Protein AF-A0A3P7NAX3-F1 (afdb_monomer)

Solvent-accessible surface area (backbone atoms only — not comparable to full-atom values): 9729 Å² total; per-residue (Å²): 116,65,61,51,62,58,66,46,91,74,82,89,77,69,88,83,63,77,85,76,81,85,50,75,71,51,45,55,48,39,43,45,41,63,38,46,98,72,40,81,46,44,55,91,50,46,69,72,55,35,50,52,45,39,72,74,48,52,43,62,69,53,36,66,74,71,50,61,66,89,78,35,63,70,65,86,84,65,55,59,69,60,37,52,45,42,72,76,58,58,92,66,80,58,78,85,76,49,79,80,78,80,76,61,95,82,64,62,58,69,60,55,53,46,44,39,76,61,60,96,69,82,65,71,90,78,61,84,87,81,89,72,83,80,61,62,69,62,49,49,46,48,38,42,67,75,64,60,51,127

Sequence (150 aa):
MDALTFGSDVLLRHMTFAEAKKMPIKFIDLCILLGCDYCESIRGVGPKKAFELIKAHGDIESVLENIDTKKYQIPENWPYKRARELFLHPEVADCESLEKYQIPENWPYKRARELFLHPEVADCESLELVWKEPDVDGILKFMCEEKNFK

Nearest PDB structures (foldseek):
  5zof-assembly1_A  TM=5.988E-01  e=5.500E-09  Homo sapiens
  5zog-assembly1_A  TM=5.990E-01  e=2.283E-08  Homo sapiens
  5zod-assembly1_A  TM=4.252E-01  e=2.129E-09  Homo sapiens
  5um9-assembly1_A  TM=4.213E-01  e=1.583E-09  Homo sapiens
  5zoe-assembly1_A  TM=4.231E-01  e=3.422E-09  Homo sapiens

Organism: Cylicostephanus goldi (NCBI:txid71465)

Foldseek 3Di:
DLVVLLPDPDDDPDPPDDDPDDPPLLVLQLDVCCDDPVFGHWPPQHNVNSVVLCVVQVHPVSSVVPPDCVVIPDDDPTPSVVSSCCVVPPPDDDPVPPDPDDDPPPNPVVVVSCCSHDPDDDDPVPDDDDDDDDPPVVVCCCQCPVVVND

Mean predicted aligned error: 14.38 Å

Secondary structure (DSSP, 8-state):
-GGGGGT-S-----TT-------HHHHHHHHHHH-BTTBPPPTT--HHHHHHHHHHHSSHHHHHHHS-TTTS-PPTT--HHHHHHHHHS--PPPTTTS-S----TT--HHHHHHHHHS-----GGG---------HHHHHIIIIIIS---

pLDDT: mean 84.25, std 10.0, range [49.06, 96.38]

InterPro domains:
  IPR006084 XPG/Rad2 endonuclease [PTHR11081] (1-95)
  IPR008918 Helix-hairpin-helix motif, class 2 [SM00279] (24-57)
  IPR036279 5'-3' exonuclease, C-terminal domain superfamily [SSF47807] (26-95)
  IPR036279 5'-3' exonuclease, C-terminal domain superfamily [SSF47807] (100-150)

Radius of gyration: 25.35 Å; Cα contacts (8 Å, |Δi|>4): 83; chains: 1; bounding box: 52×44×58 Å

Structure (mmCIF, N/CA/C/O backbone):
data_AF-A0A3P7NAX3-F1
#
_entry.id 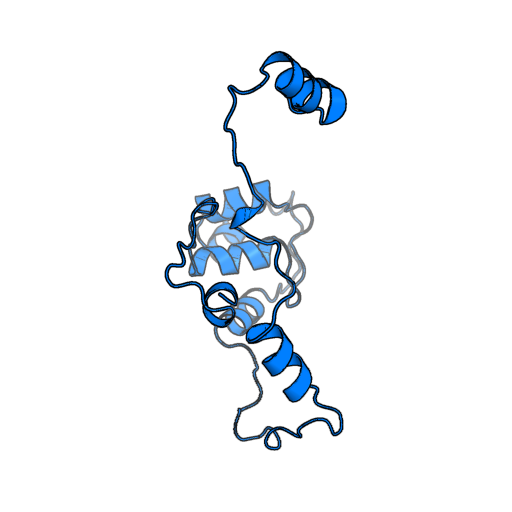  AF-A0A3P7NAX3-F1
#
loop_
_atom_site.group_PDB
_atom_site.id
_atom_site.type_symbol
_atom_site.label_atom_id
_atom_site.label_alt_id
_atom_site.label_comp_id
_atom_site.label_asym_id
_atom_site.label_entity_id
_atom_site.label_seq_id
_atom_site.pdbx_PDB_ins_code
_atom_site.Cartn_x
_atom_site.Cartn_y
_atom_site.Cartn_z
_atom_site.occupancy
_atom_site.B_iso_or_equiv
_atom_site.auth_seq_id
_atom_site.auth_comp_id
_atom_site.auth_asym_id
_atom_site.auth_atom_id
_atom_site.pdbx_PDB_model_num
ATOM 1 N N . MET A 1 1 ? 12.829 -0.414 -4.332 1.00 75.94 1 MET A N 1
ATOM 2 C CA . MET A 1 1 ? 14.220 -0.247 -3.818 1.00 75.94 1 MET A CA 1
ATOM 3 C C . MET A 1 1 ? 15.155 -1.222 -4.517 1.00 75.94 1 MET A C 1
ATOM 5 O O . MET A 1 1 ? 16.280 -0.845 -4.806 1.00 75.94 1 MET A O 1
ATOM 9 N N . ASP A 1 2 ? 14.659 -2.415 -4.836 1.00 84.25 2 ASP A N 1
ATOM 10 C CA . ASP A 1 2 ? 15.096 -3.293 -5.932 1.00 84.25 2 ASP A CA 1
ATOM 11 C C . ASP A 1 2 ? 15.663 -2.622 -7.201 1.00 84.25 2 ASP A C 1
ATOM 13 O O . ASP A 1 2 ? 16.597 -3.155 -7.782 1.00 84.25 2 ASP A O 1
ATOM 17 N N . ALA A 1 3 ? 15.195 -1.446 -7.628 1.00 86.56 3 ALA A N 1
ATOM 18 C CA . ALA A 1 3 ? 15.820 -0.732 -8.755 1.00 86.56 3 ALA A CA 1
ATOM 19 C C . ALA A 1 3 ? 17.354 -0.566 -8.603 1.00 86.56 3 ALA A C 1
ATOM 21 O O . ALA A 1 3 ? 18.097 -0.734 -9.568 1.00 86.56 3 ALA A O 1
ATOM 22 N N . LEU A 1 4 ? 17.846 -0.326 -7.378 1.00 89.06 4 LEU A N 1
ATOM 23 C CA . LEU A 1 4 ? 19.286 -0.254 -7.091 1.00 89.06 4 LEU A CA 1
ATOM 24 C C . LEU A 1 4 ? 19.978 -1.617 -7.235 1.00 89.06 4 LEU A C 1
ATOM 26 O O . LEU A 1 4 ? 21.140 -1.679 -7.621 1.00 89.06 4 LEU A O 1
ATOM 30 N N . THR A 1 5 ? 19.281 -2.719 -6.942 1.00 88.25 5 THR A N 1
ATOM 31 C CA . THR A 1 5 ? 19.852 -4.070 -7.063 1.00 88.25 5 THR A CA 1
ATOM 32 C C . THR A 1 5 ? 19.953 -4.541 -8.511 1.00 88.25 5 THR A C 1
ATOM 34 O O . THR A 1 5 ? 20.714 -5.461 -8.777 1.00 88.25 5 THR A O 1
ATOM 37 N N . PHE A 1 6 ? 19.242 -3.891 -9.437 1.00 91.25 6 PHE A N 1
ATOM 38 C CA . PHE A 1 6 ? 19.403 -4.061 -10.886 1.00 91.25 6 PHE A CA 1
ATOM 39 C C . PHE A 1 6 ? 20.470 -3.133 -11.496 1.00 91.25 6 PHE A C 1
ATOM 41 O O . PHE A 1 6 ? 20.569 -3.034 -12.714 1.00 91.25 6 PHE A O 1
ATOM 48 N N . GLY A 1 7 ? 21.259 -2.430 -10.673 1.00 88.62 7 GLY A N 1
ATOM 49 C CA . GLY A 1 7 ? 22.354 -1.582 -11.152 1.00 88.62 7 GLY A CA 1
ATOM 50 C C . GLY A 1 7 ? 21.957 -0.155 -11.534 1.00 88.62 7 GLY A C 1
ATOM 51 O O . GLY A 1 7 ? 22.712 0.508 -12.231 1.00 88.62 7 GLY A O 1
ATOM 52 N N . SER A 1 8 ? 20.799 0.346 -11.084 1.00 91.06 8 SER A N 1
ATOM 53 C CA . SER A 1 8 ? 20.458 1.765 -11.273 1.00 91.06 8 SER A CA 1
ATOM 54 C C . SER A 1 8 ? 21.385 2.665 -10.447 1.00 91.06 8 SER A C 1
ATOM 56 O O . SER A 1 8 ? 21.417 2.541 -9.222 1.00 91.06 8 SER A O 1
ATOM 58 N N . ASP A 1 9 ? 22.062 3.623 -11.083 1.00 93.88 9 ASP A N 1
ATOM 59 C CA . ASP A 1 9 ? 22.957 4.568 -10.393 1.00 93.88 9 ASP A CA 1
ATOM 60 C C . ASP A 1 9 ? 22.205 5.583 -9.517 1.00 93.88 9 ASP A C 1
ATOM 62 O O . ASP A 1 9 ? 22.704 6.042 -8.488 1.00 93.88 9 ASP A O 1
ATOM 66 N N . VAL A 1 10 ? 20.987 5.951 -9.923 1.00 93.31 10 VAL A N 1
ATOM 67 C CA . VAL A 1 10 ? 20.177 6.982 -9.266 1.00 93.31 10 VAL A CA 1
ATOM 68 C C . VAL A 1 10 ? 18.756 6.472 -9.058 1.00 93.31 10 VAL A C 1
ATOM 70 O O . VAL A 1 10 ? 18.089 6.049 -9.998 1.00 93.31 10 VAL A O 1
ATOM 73 N N . LEU A 1 11 ? 18.262 6.566 -7.819 1.00 91.00 11 LEU A N 1
ATOM 74 C CA . LEU A 1 11 ? 16.880 6.236 -7.467 1.00 91.00 11 LEU A CA 1
ATOM 75 C C . LEU A 1 11 ? 16.201 7.412 -6.757 1.00 91.00 11 LEU A C 1
ATOM 77 O O . LEU A 1 11 ? 16.467 7.686 -5.585 1.00 91.00 11 LEU A O 1
ATOM 81 N N . LEU A 1 12 ? 15.261 8.062 -7.445 1.00 89.50 12 LEU A N 1
ATOM 82 C CA . LEU A 1 12 ? 14.371 9.057 -6.846 1.00 89.50 12 LEU A CA 1
ATOM 83 C C . LEU A 1 12 ? 13.176 8.362 -6.185 1.00 89.50 12 LEU A C 1
ATOM 85 O O . LEU A 1 12 ? 12.460 7.585 -6.814 1.00 89.50 12 LEU A O 1
ATOM 89 N N . ARG A 1 13 ? 12.952 8.639 -4.897 1.00 87.62 13 ARG A N 1
ATOM 90 C CA . ARG A 1 13 ? 11.840 8.072 -4.118 1.00 87.62 13 ARG A CA 1
ATOM 91 C C . ARG A 1 13 ? 10.773 9.128 -3.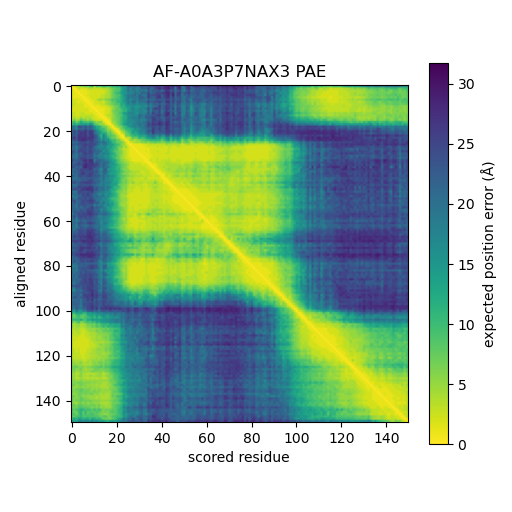855 1.00 87.62 13 ARG A C 1
ATOM 93 O O . ARG A 1 13 ? 11.074 10.311 -3.774 1.00 87.62 13 ARG A O 1
ATOM 100 N N . HIS A 1 14 ? 9.539 8.661 -3.670 1.00 84.12 14 HIS A N 1
ATOM 101 C CA . HIS A 1 14 ? 8.370 9.471 -3.299 1.00 84.12 14 HIS A CA 1
ATOM 102 C C . HIS A 1 14 ? 7.884 10.478 -4.356 1.00 84.12 14 HIS A C 1
ATOM 104 O O . HIS A 1 14 ? 7.118 11.373 -4.026 1.00 84.12 14 HIS A O 1
ATOM 110 N N . MET A 1 15 ? 8.238 10.295 -5.632 1.00 83.69 15 MET A N 1
ATOM 111 C CA . MET A 1 15 ? 7.751 11.144 -6.734 1.00 83.69 15 MET A CA 1
ATOM 112 C C . MET A 1 15 ? 6.219 11.128 -6.896 1.00 83.69 15 MET A C 1
ATOM 114 O O . MET A 1 15 ? 5.643 12.103 -7.360 1.00 83.69 15 MET A O 1
ATOM 118 N N . THR A 1 16 ? 5.554 10.033 -6.512 1.00 81.25 16 THR A N 1
ATOM 119 C CA . THR A 1 16 ? 4.096 9.844 -6.642 1.00 81.25 16 THR A CA 1
ATOM 120 C C . THR A 1 16 ? 3.372 9.753 -5.295 1.00 81.25 16 THR A C 1
ATOM 122 O O . THR A 1 16 ? 2.198 9.387 -5.242 1.00 81.25 16 THR A O 1
ATOM 125 N N . PHE A 1 17 ? 4.055 10.043 -4.183 1.00 78.31 17 PHE A N 1
ATOM 126 C CA . PHE A 1 17 ? 3.468 9.871 -2.856 1.00 78.31 17 PHE A CA 1
ATOM 127 C C . PHE A 1 17 ? 2.537 11.043 -2.518 1.00 78.31 17 PHE A C 1
ATOM 129 O O . PHE A 1 17 ? 2.991 12.166 -2.314 1.00 78.31 17 PHE A O 1
ATOM 136 N N . ALA A 1 18 ? 1.232 10.783 -2.414 1.00 63.22 18 ALA A N 1
ATOM 137 C CA . ALA A 1 18 ? 0.289 11.729 -1.826 1.00 63.22 18 ALA A CA 1
ATOM 138 C C . ALA A 1 18 ? 0.445 11.696 -0.294 1.00 63.22 18 ALA A C 1
ATOM 140 O O . ALA A 1 18 ? 0.165 10.679 0.341 1.00 63.22 18 ALA A O 1
ATOM 141 N N . GLU A 1 19 ? 0.930 12.785 0.312 1.00 55.38 19 GLU A N 1
ATOM 142 C CA . GLU A 1 19 ? 1.179 12.877 1.757 1.00 55.38 19 GLU A CA 1
ATOM 143 C C . GLU A 1 19 ? -0.112 12.768 2.594 1.00 55.38 19 GLU A C 1
ATOM 145 O O . GLU A 1 19 ? -0.717 13.762 2.999 1.00 55.38 19 GLU A O 1
ATOM 150 N N . ALA A 1 20 ? -0.509 11.548 2.955 1.00 53.66 20 ALA A N 1
ATOM 151 C CA . ALA A 1 20 ? -1.378 11.328 4.105 1.00 53.66 20 ALA A CA 1
ATOM 152 C C . ALA A 1 20 ? -0.527 11.448 5.383 1.00 53.66 20 ALA A C 1
ATOM 154 O O . ALA A 1 20 ? 0.198 10.529 5.769 1.00 53.66 20 ALA A O 1
ATOM 155 N N . LYS A 1 21 ? -0.570 12.633 6.007 1.00 53.22 21 LYS A N 1
ATOM 156 C CA . LYS A 1 21 ? 0.168 12.978 7.232 1.00 53.22 21 LYS A CA 1
ATOM 157 C C . LYS A 1 21 ? -0.056 11.943 8.340 1.00 53.22 21 LYS A C 1
ATOM 159 O O . LYS A 1 21 ? -1.168 11.767 8.833 1.00 53.22 21 LYS A O 1
ATOM 164 N N . LYS A 1 22 ? 1.035 11.312 8.776 1.00 49.06 22 LYS A N 1
ATOM 165 C CA . LYS A 1 22 ? 1.085 10.413 9.934 1.00 49.06 22 LYS A CA 1
ATOM 166 C C . LYS A 1 22 ? 0.956 11.228 11.227 1.00 49.06 22 LYS A C 1
ATOM 168 O O . LYS A 1 22 ? 1.870 11.966 11.579 1.00 49.06 22 LYS A O 1
ATOM 173 N N . MET A 1 23 ? -0.151 11.074 11.952 1.00 52.25 23 MET A N 1
ATOM 174 C CA . MET A 1 23 ? -0.235 11.420 13.377 1.00 52.25 23 MET A CA 1
ATOM 175 C C . MET A 1 23 ? -0.269 10.113 14.179 1.00 52.25 23 MET A C 1
ATOM 177 O O . MET A 1 23 ? -1.343 9.539 14.320 1.00 52.25 23 MET A O 1
ATOM 181 N N . PRO A 1 24 ? 0.875 9.608 14.674 1.00 58.47 24 PRO A N 1
ATOM 182 C CA . PRO A 1 24 ? 0.994 8.227 15.151 1.00 58.47 24 PRO A CA 1
ATOM 183 C C . PRO A 1 24 ? 0.044 7.870 16.304 1.00 58.47 24 PRO A C 1
ATOM 185 O O . PRO A 1 24 ? -0.526 6.788 16.291 1.00 58.47 24 PRO A O 1
ATOM 188 N N . ILE A 1 25 ? -0.204 8.785 17.248 1.00 59.31 25 ILE A N 1
ATOM 189 C CA . ILE A 1 25 ? -1.065 8.495 18.411 1.00 59.31 25 ILE A CA 1
ATOM 190 C C . ILE A 1 25 ? -2.556 8.585 18.045 1.00 59.31 25 ILE A C 1
ATOM 192 O O . ILE A 1 25 ? -3.321 7.678 18.350 1.00 59.31 25 ILE A O 1
ATOM 196 N N . LYS A 1 26 ? -2.964 9.622 17.296 1.00 73.06 26 LYS A N 1
ATOM 197 C CA . LYS A 1 26 ? -4.356 9.764 16.821 1.00 73.06 26 LYS A CA 1
ATOM 198 C C . LYS A 1 26 ? -4.750 8.681 15.815 1.00 73.06 26 LYS A C 1
ATOM 200 O O . LYS A 1 26 ? -5.928 8.390 15.643 1.00 73.06 26 LYS A O 1
ATOM 205 N N . PHE A 1 27 ? -3.766 8.112 15.124 1.00 82.69 27 PHE A N 1
ATOM 206 C CA . PHE A 1 27 ? -3.988 7.066 14.140 1.00 82.69 27 PHE A CA 1
ATOM 207 C C . PHE A 1 27 ? -4.396 5.740 14.786 1.00 82.69 27 PHE A C 1
ATOM 209 O O . PHE A 1 27 ? -5.323 5.114 14.290 1.00 82.69 27 PHE A O 1
ATOM 216 N N . ILE A 1 28 ? -3.778 5.348 15.907 1.00 87.50 28 ILE A N 1
ATOM 217 C CA . ILE A 1 28 ? -4.150 4.118 16.629 1.00 87.50 28 ILE A CA 1
ATOM 218 C C . ILE A 1 28 ? -5.615 4.190 17.073 1.00 87.50 28 ILE A C 1
ATOM 220 O O . ILE A 1 28 ? -6.396 3.280 16.804 1.00 87.50 28 ILE A O 1
ATOM 224 N N . ASP A 1 29 ? -6.005 5.314 17.670 1.00 88.81 29 ASP A N 1
ATOM 225 C CA . ASP A 1 29 ? -7.373 5.530 18.137 1.00 88.81 29 ASP A CA 1
ATOM 226 C C . ASP A 1 29 ? -8.388 5.573 16.982 1.00 88.81 29 ASP A C 1
ATOM 228 O O . ASP A 1 29 ? -9.488 5.027 17.084 1.00 88.81 29 ASP A O 1
ATOM 232 N N . LEU A 1 30 ? -7.996 6.141 15.836 1.00 88.81 30 LEU A N 1
ATOM 233 C CA . LEU A 1 30 ? -8.789 6.080 14.610 1.00 88.81 30 LEU A CA 1
ATOM 234 C C . LEU A 1 30 ? -8.948 4.639 14.097 1.00 88.81 30 LEU A C 1
ATOM 236 O O . LEU A 1 30 ? -10.057 4.255 13.731 1.00 88.81 30 LEU A O 1
ATOM 240 N N . CYS A 1 31 ? -7.877 3.843 14.070 1.00 88.62 31 CYS A N 1
ATOM 241 C CA . CYS A 1 31 ? -7.918 2.441 13.648 1.00 88.62 31 CYS A CA 1
ATOM 242 C C . CYS A 1 31 ? -8.838 1.606 14.538 1.00 88.62 31 CYS A C 1
ATOM 244 O O . CYS A 1 31 ? -9.614 0.801 14.033 1.00 88.62 31 CYS A O 1
ATOM 246 N N . ILE A 1 32 ? -8.797 1.833 15.848 1.00 90.00 32 ILE A N 1
ATOM 247 C CA . ILE A 1 32 ? -9.675 1.152 16.799 1.00 90.00 32 ILE A CA 1
ATOM 248 C C . ILE A 1 32 ? -11.148 1.529 16.552 1.00 90.00 32 ILE A C 1
ATOM 250 O O . ILE A 1 32 ? -12.002 0.648 16.500 1.00 90.00 32 ILE A O 1
ATOM 254 N N . LEU A 1 33 ? -11.461 2.809 16.311 1.00 88.25 33 LEU A N 1
ATOM 255 C CA . LEU A 1 33 ? -12.834 3.248 16.000 1.00 88.25 33 LEU A CA 1
ATOM 256 C C . LEU A 1 33 ? -13.368 2.709 14.668 1.00 88.25 33 LEU A C 1
ATOM 258 O O . LEU A 1 33 ? -14.570 2.479 14.535 1.00 88.25 33 LEU A O 1
ATOM 262 N N . LEU A 1 34 ? -12.489 2.531 13.682 1.00 87.19 34 LEU A N 1
ATOM 263 C CA . LEU A 1 34 ? -12.813 1.926 12.388 1.00 87.19 34 LEU A CA 1
ATOM 264 C C . LEU A 1 34 ? -13.071 0.416 12.478 1.00 87.19 34 LEU A C 1
ATOM 266 O O . LEU A 1 34 ? -13.689 -0.144 11.572 1.00 87.19 34 LEU A O 1
ATOM 270 N N . GLY A 1 35 ? -12.637 -0.214 13.570 1.00 85.25 35 GLY A N 1
ATOM 271 C CA . GLY A 1 35 ? -12.593 -1.659 13.741 1.00 85.25 35 GLY A CA 1
ATOM 272 C C . GLY A 1 35 ? -11.215 -2.205 13.391 1.00 85.25 35 GLY A C 1
ATOM 273 O O . GLY A 1 35 ? -10.659 -1.908 12.333 1.00 85.25 35 GLY A O 1
ATOM 274 N N . CYS A 1 36 ? -10.674 -3.016 14.292 1.00 83.62 36 CYS A N 1
ATOM 275 C CA . CYS A 1 36 ? -9.404 -3.708 14.118 1.00 83.62 36 CYS A CA 1
ATOM 276 C C . CYS A 1 36 ? -9.531 -5.160 14.590 1.00 83.62 36 CYS A C 1
ATOM 278 O O . CYS A 1 36 ? -10.521 -5.535 15.215 1.00 83.62 36 CYS A O 1
ATOM 280 N N . ASP A 1 37 ? -8.508 -5.973 14.341 1.00 84.44 37 ASP A N 1
ATOM 281 C CA . ASP A 1 37 ? -8.537 -7.398 14.698 1.00 84.44 37 ASP A CA 1
ATOM 282 C C . ASP A 1 37 ? -8.584 -7.650 16.220 1.00 84.44 37 ASP A C 1
ATOM 284 O O . ASP A 1 37 ? -8.937 -8.741 16.660 1.00 84.44 37 ASP A O 1
ATOM 288 N N . TYR A 1 38 ? -8.255 -6.644 17.041 1.00 82.81 38 TYR A N 1
ATOM 289 C CA . TYR A 1 38 ? -8.206 -6.762 18.503 1.00 82.81 38 TYR A CA 1
ATOM 290 C C . TYR A 1 38 ? -9.516 -6.387 19.206 1.00 82.81 38 TYR A C 1
ATOM 292 O O . TYR A 1 38 ? -9.701 -6.737 20.374 1.00 82.81 38 TYR A O 1
ATOM 300 N N . CYS A 1 39 ? -10.407 -5.637 18.548 1.00 84.31 39 CYS A N 1
ATOM 301 C CA . CYS A 1 39 ? -11.688 -5.232 19.126 1.00 84.31 39 CYS A CA 1
ATOM 302 C C . CYS A 1 39 ? -12.702 -4.810 18.053 1.00 84.31 39 CYS A C 1
ATOM 304 O O . CYS A 1 39 ? -12.349 -4.224 17.030 1.00 84.31 39 CYS A O 1
ATOM 306 N N . GLU A 1 40 ? -13.982 -5.072 18.320 1.00 84.50 40 GLU A N 1
ATOM 307 C CA . GLU A 1 40 ? -15.077 -4.694 17.423 1.00 84.50 40 GLU A CA 1
ATOM 308 C C . GLU A 1 40 ? -15.224 -3.169 17.303 1.00 84.50 40 GLU A C 1
ATOM 310 O O . GLU A 1 40 ? -14.876 -2.426 18.219 1.00 84.50 40 GLU A O 1
ATOM 315 N N . SER A 1 41 ? -15.770 -2.690 16.184 1.00 85.94 41 SER A N 1
ATOM 316 C CA . SER A 1 41 ? -16.088 -1.271 16.001 1.00 85.94 41 SER A CA 1
ATOM 317 C C . SER A 1 41 ? -17.417 -0.885 16.655 1.00 85.94 41 SER A C 1
ATOM 319 O O . SER A 1 41 ? -18.306 -1.709 16.881 1.00 85.94 41 SER A O 1
ATOM 321 N N . ILE A 1 42 ? -17.591 0.411 16.927 1.00 85.69 42 ILE A N 1
ATOM 322 C CA . ILE A 1 42 ? -18.866 0.940 17.422 1.00 85.69 42 ILE A CA 1
ATOM 323 C C . ILE A 1 42 ? -19.892 0.899 16.284 1.00 85.69 42 ILE A C 1
ATOM 325 O O . ILE A 1 42 ? -19.714 1.520 15.230 1.00 85.69 42 ILE A O 1
ATOM 329 N N . ARG A 1 43 ? -21.012 0.203 16.506 1.00 83.31 43 ARG A N 1
ATOM 330 C CA . ARG A 1 43 ? -22.069 0.055 15.500 1.00 83.31 43 ARG A CA 1
ATOM 331 C C . ARG A 1 43 ? -22.579 1.426 15.042 1.00 83.31 43 ARG A C 1
ATOM 333 O O . ARG A 1 43 ? -23.071 2.223 15.838 1.00 83.31 43 ARG A O 1
ATOM 340 N N . GLY A 1 44 ? -22.490 1.680 13.736 1.00 83.12 44 GLY A N 1
ATOM 341 C CA . GLY A 1 44 ? -22.930 2.933 13.109 1.00 83.12 44 GLY A CA 1
ATOM 342 C C . GLY A 1 44 ? -21.849 4.013 12.987 1.00 83.12 44 GLY A C 1
ATOM 343 O O . GLY A 1 44 ? -22.097 5.035 12.343 1.00 83.12 44 GLY A O 1
ATOM 344 N N . VAL A 1 45 ? -20.649 3.801 13.533 1.00 86.00 45 VAL A N 1
ATOM 345 C CA . VAL A 1 45 ? -19.498 4.689 13.321 1.00 86.00 45 VAL A CA 1
ATOM 346 C C . VAL A 1 45 ? -18.725 4.223 12.085 1.00 86.00 45 VAL A C 1
ATOM 348 O O . VAL A 1 45 ? -18.030 3.217 12.105 1.00 86.00 45 VAL A O 1
ATOM 351 N N . GLY A 1 46 ? -18.872 4.956 10.978 1.00 84.81 46 GLY A N 1
ATOM 352 C CA . GLY A 1 46 ? -18.109 4.726 9.745 1.00 84.81 46 GLY A CA 1
ATOM 353 C C . GLY A 1 46 ? -16.875 5.635 9.613 1.00 84.81 46 GLY A C 1
ATOM 354 O O . GLY A 1 46 ? -16.692 6.549 10.422 1.00 84.81 46 GLY A O 1
ATOM 355 N N . PRO A 1 47 ? -16.069 5.486 8.542 1.00 87.12 47 PRO A N 1
ATOM 356 C CA . PRO A 1 47 ? -14.776 6.165 8.419 1.00 87.12 47 PRO A CA 1
ATOM 357 C C . PRO A 1 47 ? -14.795 7.687 8.470 1.00 87.12 47 PRO A C 1
ATOM 359 O O . PRO A 1 47 ? -13.983 8.297 9.163 1.00 87.12 47 PRO A O 1
ATOM 362 N N . LYS A 1 48 ? -15.759 8.314 7.789 1.00 86.00 48 LYS A N 1
ATOM 363 C CA . LYS A 1 48 ? -15.921 9.773 7.833 1.00 86.00 48 LYS A CA 1
ATOM 364 C C . LYS A 1 48 ? -16.189 10.253 9.256 1.00 86.00 48 LYS A C 1
ATOM 366 O O . LYS A 1 48 ? -15.593 11.229 9.701 1.00 86.00 48 LYS A O 1
ATOM 371 N N . LYS A 1 49 ? -17.058 9.540 9.981 1.00 87.00 49 LYS A N 1
ATOM 372 C CA . LYS A 1 49 ? -17.462 9.955 11.320 1.00 87.00 49 LYS A CA 1
ATOM 373 C C . LYS A 1 49 ? -16.377 9.693 12.357 1.00 87.00 49 LYS A C 1
ATOM 375 O O . LYS A 1 49 ? -16.134 10.563 13.186 1.00 87.00 49 LYS A O 1
ATOM 380 N N . ALA A 1 50 ? -15.695 8.552 12.273 1.00 87.00 50 ALA A N 1
ATOM 381 C CA . ALA A 1 50 ? -14.544 8.241 13.117 1.00 87.00 50 ALA A CA 1
ATOM 382 C C . ALA A 1 50 ? -13.456 9.320 12.989 1.00 87.00 50 ALA A C 1
ATOM 384 O O . ALA A 1 50 ? -12.954 9.823 13.993 1.00 87.00 50 ALA A O 1
ATOM 385 N N . PHE A 1 51 ? -13.160 9.754 11.759 1.00 87.25 51 PHE A N 1
ATOM 386 C CA . PHE A 1 51 ? -12.192 10.819 11.517 1.00 87.25 51 PHE A CA 1
ATOM 387 C C . PHE A 1 51 ? -12.627 12.170 12.102 1.00 87.25 51 PHE A C 1
ATOM 389 O O . PHE A 1 51 ? -11.819 12.851 12.730 1.00 87.25 51 PHE A O 1
ATOM 396 N N . GLU A 1 52 ? -13.896 12.559 11.937 1.00 87.88 52 GLU A N 1
ATOM 397 C CA . GLU A 1 52 ? -14.435 13.778 12.559 1.00 87.88 52 GLU A CA 1
ATOM 398 C C . GLU A 1 52 ? -14.323 13.746 14.087 1.00 87.88 52 GLU A C 1
ATOM 400 O O . GLU A 1 52 ? -13.904 14.736 14.686 1.00 87.88 52 GLU A O 1
ATOM 405 N N . LEU A 1 53 ? -14.664 12.613 14.707 1.00 87.44 53 LEU A N 1
ATOM 406 C CA . LEU A 1 53 ? -14.625 12.430 16.158 1.00 87.44 53 LEU A CA 1
ATOM 407 C C . LEU A 1 53 ? -13.193 12.521 16.697 1.00 87.44 53 LEU A C 1
ATOM 409 O O . LEU A 1 53 ? -12.941 13.286 17.623 1.00 87.44 53 LEU A O 1
ATOM 413 N N . ILE A 1 54 ? -12.234 11.839 16.067 1.00 87.88 54 ILE A N 1
ATOM 414 C CA . ILE A 1 54 ? -10.815 11.915 16.453 1.00 87.88 54 ILE A CA 1
ATOM 415 C C . ILE A 1 54 ? -10.225 13.303 16.199 1.00 87.88 54 ILE A C 1
ATOM 417 O O . ILE A 1 54 ? -9.399 13.790 16.974 1.00 87.88 54 ILE A O 1
ATOM 421 N N . LYS A 1 55 ? -10.651 13.987 15.133 1.00 84.88 55 LYS A N 1
ATOM 422 C CA . LYS A 1 55 ? -10.217 15.362 14.867 1.00 84.88 55 LYS A CA 1
ATOM 423 C C . LYS A 1 55 ? -10.745 16.340 15.922 1.00 84.88 55 LYS A C 1
ATOM 425 O O . LYS A 1 55 ? -10.014 17.263 16.272 1.00 84.88 55 LYS A O 1
ATOM 430 N N . ALA A 1 56 ? -11.973 16.142 16.401 1.00 86.06 56 ALA A N 1
ATOM 431 C CA . ALA A 1 56 ? -12.619 17.007 17.385 1.00 86.06 56 ALA A CA 1
ATOM 432 C C . ALA A 1 56 ? -12.145 16.748 18.824 1.00 86.06 56 ALA A C 1
ATOM 434 O O . ALA A 1 56 ? -11.849 17.699 19.540 1.00 86.06 56 ALA A O 1
ATOM 435 N N . HIS A 1 57 ? -12.051 15.480 19.230 1.00 85.75 57 HIS A N 1
ATOM 436 C CA . HIS A 1 57 ? -11.847 15.086 20.629 1.00 85.75 57 HIS A CA 1
ATOM 437 C C . HIS A 1 57 ? -10.437 14.559 20.924 1.00 85.75 57 HIS A C 1
ATOM 439 O O . HIS A 1 57 ? -10.007 14.572 22.068 1.00 85.75 57 HIS A O 1
ATOM 445 N N . GLY A 1 58 ? -9.676 14.159 19.903 1.00 82.62 58 GLY A N 1
ATOM 446 C CA . GLY A 1 58 ? -8.275 13.758 20.041 1.00 82.62 58 GLY A CA 1
ATOM 447 C C . GLY A 1 58 ? -8.052 12.291 20.411 1.00 82.62 58 GLY A C 1
ATOM 448 O O . GLY A 1 58 ? -7.248 11.654 19.731 1.00 82.62 58 GLY A O 1
ATOM 449 N N . ASP A 1 59 ? -8.753 11.773 21.421 1.00 88.56 59 ASP A N 1
ATOM 450 C CA . ASP A 1 59 ? -8.631 10.399 21.936 1.00 88.56 59 ASP A CA 1
ATOM 451 C C . ASP A 1 59 ? -9.990 9.688 22.085 1.00 88.56 59 ASP A C 1
ATOM 453 O O . ASP A 1 59 ? -11.053 10.313 22.029 1.00 88.56 59 ASP A O 1
ATOM 457 N N . ILE A 1 60 ? -9.964 8.356 22.222 1.00 89.12 60 ILE A N 1
ATOM 458 C CA . ILE A 1 60 ? -11.185 7.539 22.370 1.00 89.12 60 ILE A CA 1
ATOM 459 C C . ILE A 1 60 ? -11.945 7.888 23.653 1.00 89.12 60 ILE A C 1
ATOM 461 O O . ILE A 1 60 ? -13.171 7.945 23.627 1.00 89.12 60 ILE A O 1
ATOM 465 N N . GLU A 1 61 ? -11.247 8.138 24.756 1.00 90.12 61 GLU A N 1
ATOM 466 C CA . GLU A 1 61 ? -11.829 8.517 26.046 1.00 90.12 61 GLU A CA 1
ATOM 467 C C . GLU A 1 61 ? -12.764 9.728 25.906 1.00 90.12 61 GLU A C 1
ATOM 469 O O . GLU A 1 61 ? -13.952 9.648 26.225 1.00 90.12 61 GLU A O 1
ATOM 474 N N . SER A 1 62 ? -12.257 10.811 25.321 1.00 87.88 62 SER A N 1
ATOM 475 C CA . SER A 1 62 ? -12.997 12.050 25.081 1.00 87.88 62 SER A CA 1
ATOM 476 C C . SER A 1 62 ? -14.126 11.852 24.069 1.00 87.88 62 SER A C 1
ATOM 478 O O . SER A 1 62 ? -15.163 12.516 24.159 1.00 87.88 62 SER A O 1
ATOM 480 N N . VAL A 1 63 ? -13.965 10.935 23.106 1.00 87.81 63 VAL A N 1
ATOM 481 C CA . VAL A 1 63 ? -15.050 10.551 22.189 1.00 87.81 63 VAL A CA 1
ATOM 482 C C . VAL A 1 63 ? -16.178 9.856 22.950 1.00 87.81 63 VAL A C 1
ATOM 484 O O . VAL A 1 63 ? -17.335 10.206 22.736 1.00 87.81 63 VAL A O 1
ATOM 487 N N . LEU A 1 64 ? -15.873 8.914 23.845 1.00 87.00 64 LEU A N 1
ATOM 488 C CA . LEU A 1 64 ? -16.880 8.171 24.610 1.00 87.00 64 LEU A CA 1
ATOM 489 C C . LEU A 1 64 ? -17.661 9.064 25.586 1.00 87.00 64 LEU A C 1
ATOM 491 O O . LEU A 1 64 ? -18.842 8.815 25.813 1.00 87.00 64 LEU A O 1
ATOM 495 N N . GLU A 1 65 ? -17.046 10.122 26.116 1.00 86.62 65 GLU A N 1
ATOM 496 C CA . GLU A 1 65 ? -17.732 11.097 26.976 1.00 86.62 65 GLU A CA 1
ATOM 497 C C . GLU A 1 65 ? -18.709 12.001 26.207 1.00 86.62 65 GLU A C 1
ATOM 499 O O . GLU A 1 65 ? -19.731 12.418 26.751 1.00 86.62 65 GLU A O 1
ATOM 504 N N . ASN A 1 66 ? -18.411 12.307 24.938 1.00 84.56 66 ASN A N 1
ATOM 505 C CA . ASN A 1 66 ? -19.158 13.285 24.136 1.00 84.56 66 ASN A CA 1
ATOM 506 C C . ASN A 1 66 ? -20.079 12.657 23.075 1.00 84.56 66 ASN A C 1
ATOM 508 O O . ASN A 1 66 ? -20.796 13.374 22.370 1.00 84.56 66 ASN A O 1
ATOM 512 N N . ILE A 1 67 ? -20.053 11.334 22.911 1.00 83.00 67 ILE A N 1
ATOM 513 C CA . ILE A 1 67 ? -20.851 10.638 21.902 1.00 83.00 67 ILE A CA 1
ATOM 514 C C . ILE A 1 67 ? -22.311 10.471 22.347 1.00 83.00 67 ILE A C 1
ATOM 516 O O . ILE A 1 67 ? -22.622 10.218 23.507 1.00 83.00 67 ILE A O 1
ATOM 520 N N . ASP A 1 68 ? -23.232 10.588 21.390 1.00 83.44 68 ASP A N 1
ATOM 521 C CA . ASP A 1 68 ? -24.660 10.378 21.628 1.00 83.44 68 ASP A CA 1
ATOM 522 C C . ASP A 1 68 ? -24.962 8.883 21.839 1.00 83.44 68 ASP A C 1
ATOM 524 O O . ASP A 1 68 ? -25.087 8.108 20.884 1.00 83.44 68 ASP A O 1
ATOM 528 N N . THR A 1 69 ? -25.096 8.489 23.105 1.00 79.44 69 THR A N 1
ATOM 529 C CA . THR A 1 69 ? -25.360 7.112 23.554 1.00 79.44 69 THR A CA 1
ATOM 530 C C . THR A 1 69 ? -26.714 6.564 23.109 1.00 79.44 69 THR A C 1
ATOM 532 O O . THR A 1 69 ? -26.923 5.353 23.122 1.00 79.44 69 THR A O 1
ATOM 535 N N . LYS A 1 70 ? -27.646 7.421 22.669 1.00 76.75 70 LYS A N 1
ATOM 536 C CA . LYS A 1 70 ? -28.925 6.970 22.095 1.00 76.75 70 LYS A CA 1
ATOM 537 C C . LYS A 1 70 ? -28.765 6.523 20.649 1.00 76.75 70 LYS A C 1
ATOM 539 O O . LYS A 1 70 ? -29.490 5.642 20.192 1.00 76.75 70 LYS A O 1
ATOM 544 N N . LYS A 1 71 ? -27.836 7.150 19.923 1.00 80.88 71 LYS A N 1
ATOM 545 C CA . LYS A 1 71 ? -27.581 6.881 18.506 1.00 80.88 71 LYS A CA 1
ATOM 546 C C . LYS A 1 71 ? -26.564 5.761 18.300 1.00 80.88 71 LYS A C 1
ATOM 548 O O . LYS A 1 71 ? -26.712 4.987 17.357 1.00 80.88 71 LYS A O 1
ATOM 553 N N . TYR A 1 72 ? -25.548 5.681 19.154 1.00 81.81 72 TYR A N 1
ATOM 554 C CA . TYR A 1 72 ? -24.478 4.693 19.044 1.00 81.81 72 TYR A CA 1
ATOM 555 C C . TYR A 1 72 ? -24.514 3.740 20.234 1.00 81.81 72 TYR A C 1
ATOM 557 O O . TYR A 1 72 ? -24.348 4.148 21.380 1.00 81.81 72 TYR A O 1
ATOM 565 N N . GLN A 1 73 ? -24.724 2.456 19.944 1.00 79.94 73 GLN A N 1
ATOM 566 C CA . GLN A 1 73 ? -24.674 1.392 20.941 1.00 79.94 73 GLN A CA 1
ATOM 567 C C . GLN A 1 73 ? -23.213 1.005 21.162 1.00 79.94 73 GLN A C 1
ATOM 569 O O . GLN A 1 73 ? -22.623 0.292 20.348 1.00 79.94 73 GLN A O 1
ATOM 574 N N . ILE A 1 74 ? -22.625 1.524 22.236 1.00 79.31 74 ILE A N 1
ATOM 575 C CA . ILE A 1 74 ? -21.264 1.178 22.642 1.00 79.31 74 ILE A CA 1
ATOM 576 C C . ILE A 1 74 ? -21.323 -0.189 23.340 1.00 79.31 74 ILE A C 1
ATOM 578 O O . ILE A 1 74 ? -22.146 -0.352 24.244 1.00 79.31 74 ILE A O 1
ATOM 582 N N . PRO A 1 75 ? -20.488 -1.169 22.952 1.00 79.06 75 PRO A N 1
ATOM 583 C CA . PRO A 1 75 ? -20.402 -2.437 23.667 1.00 79.06 75 PRO A CA 1
ATOM 584 C C . PRO A 1 75 ? -20.036 -2.223 25.143 1.00 79.06 75 PRO A C 1
ATOM 586 O O . PRO A 1 75 ? -19.099 -1.483 25.456 1.00 79.06 75 PRO A O 1
ATOM 589 N N . GLU A 1 76 ? -20.751 -2.883 26.056 1.00 73.38 76 GLU A N 1
ATOM 590 C CA . GLU A 1 76 ? -20.367 -2.903 27.470 1.00 73.38 76 GLU A CA 1
ATOM 591 C C . GLU A 1 76 ? -18.975 -3.544 27.607 1.00 73.38 76 GLU A C 1
ATOM 593 O O . GLU A 1 76 ? -18.716 -4.608 27.048 1.00 73.38 76 GLU A O 1
ATOM 598 N N . ASN A 1 77 ? -18.064 -2.881 28.330 1.00 81.62 77 ASN A N 1
ATOM 599 C CA . ASN A 1 77 ? -16.655 -3.281 28.473 1.00 81.62 77 ASN A CA 1
ATOM 600 C C . ASN A 1 77 ? -15.863 -3.389 27.155 1.00 81.62 77 ASN A C 1
ATOM 602 O O . ASN A 1 77 ? -15.052 -4.300 26.981 1.00 81.62 77 ASN A O 1
ATOM 606 N N . TRP A 1 78 ? -16.045 -2.440 26.235 1.00 86.31 78 TRP A N 1
ATOM 607 C CA . TRP A 1 78 ? -15.254 -2.374 25.004 1.00 86.31 78 TRP A CA 1
ATOM 608 C C . TRP A 1 78 ? -13.726 -2.323 25.286 1.00 86.31 78 TRP A C 1
ATOM 610 O O . TRP A 1 78 ? -13.253 -1.369 25.912 1.00 86.31 78 TRP A O 1
ATOM 620 N N . PRO A 1 79 ? -12.917 -3.310 24.835 1.00 89.19 79 PRO A N 1
ATOM 621 C CA . PRO A 1 79 ? -11.517 -3.477 25.251 1.00 89.19 79 PRO A CA 1
ATOM 622 C C . PRO A 1 79 ? -10.526 -2.591 24.470 1.00 89.19 79 PRO A C 1
ATOM 624 O O . PRO A 1 79 ? -9.407 -3.003 24.157 1.00 89.19 79 PRO A O 1
ATOM 627 N N . TYR A 1 80 ? -10.903 -1.347 24.173 1.00 89.06 80 TYR A N 1
ATOM 628 C CA . TYR A 1 80 ? -10.114 -0.433 23.341 1.00 89.06 80 TYR A CA 1
ATOM 629 C C . TYR A 1 80 ? -8.727 -0.113 23.939 1.00 89.06 80 TYR A C 1
ATOM 631 O O . TYR A 1 80 ? -7.753 0.041 23.205 1.00 89.06 80 TYR A O 1
ATOM 639 N N . LYS A 1 81 ? -8.600 -0.075 25.277 1.00 90.38 81 LYS A N 1
ATOM 640 C CA . LYS A 1 81 ? -7.313 0.139 25.969 1.00 90.38 81 LYS A 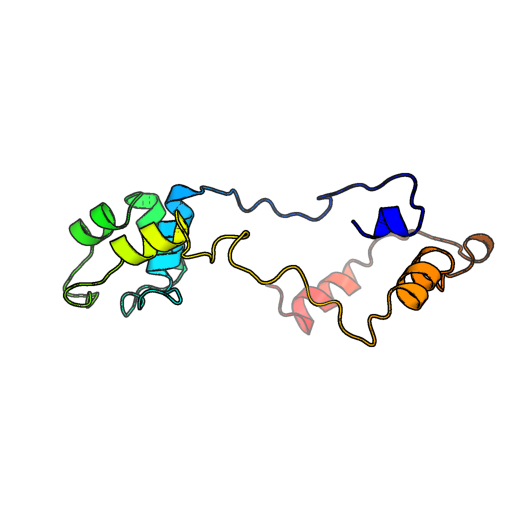CA 1
ATOM 641 C C . LYS A 1 81 ? -6.322 -0.991 25.705 1.00 90.38 81 LYS A C 1
ATOM 643 O O . LYS A 1 81 ? -5.155 -0.724 25.440 1.00 90.38 81 LYS A O 1
ATOM 648 N N . ARG A 1 82 ? -6.801 -2.240 25.732 1.00 88.00 82 ARG A N 1
ATOM 649 C CA . ARG A 1 82 ? -5.975 -3.416 25.437 1.00 88.00 82 ARG A CA 1
ATOM 650 C C . ARG A 1 82 ? -5.564 -3.437 23.969 1.00 88.00 82 ARG A C 1
ATOM 652 O O . ARG A 1 82 ? -4.410 -3.710 23.670 1.00 88.00 82 ARG A O 1
ATOM 659 N N . ALA A 1 83 ? -6.477 -3.090 23.061 1.00 89.31 83 ALA A N 1
ATOM 660 C CA . ALA A 1 83 ? -6.137 -2.945 21.649 1.00 89.31 83 ALA A CA 1
ATOM 661 C C . ALA A 1 83 ? -5.036 -1.889 21.448 1.00 89.31 83 ALA A C 1
ATOM 663 O O . ALA A 1 83 ? -4.057 -2.151 20.755 1.00 89.31 83 ALA A O 1
ATOM 664 N N . ARG A 1 84 ? -5.147 -0.726 22.104 1.00 89.50 84 ARG A N 1
ATOM 665 C CA . ARG A 1 84 ? -4.130 0.338 22.065 1.00 89.50 84 ARG A CA 1
ATOM 666 C C . ARG A 1 84 ? -2.772 -0.143 22.582 1.00 89.50 84 ARG A C 1
ATOM 668 O O . ARG A 1 84 ? -1.753 0.170 21.974 1.00 89.50 84 ARG A O 1
ATOM 675 N N . GLU A 1 85 ? -2.757 -0.913 23.665 1.00 89.38 85 GLU A N 1
ATOM 676 C CA . GLU A 1 85 ? -1.535 -1.520 24.197 1.00 89.38 85 GLU A CA 1
ATOM 677 C C . GLU A 1 85 ? -0.901 -2.487 23.194 1.00 89.38 85 GLU A C 1
ATOM 679 O O . GLU A 1 85 ? 0.282 -2.347 22.916 1.00 89.38 85 GLU A O 1
ATOM 684 N N . LEU A 1 86 ? -1.682 -3.362 22.551 1.00 86.88 86 LEU A N 1
ATOM 685 C CA . LEU A 1 86 ? -1.189 -4.266 21.501 1.00 86.88 86 LEU A CA 1
ATOM 686 C C . LEU A 1 86 ? -0.632 -3.523 20.275 1.00 86.88 86 LEU A C 1
ATOM 688 O O . LEU A 1 86 ? 0.279 -4.016 19.615 1.00 86.88 86 LEU A O 1
ATOM 692 N N . PHE A 1 87 ? -1.145 -2.330 19.961 1.00 85.62 87 PHE A N 1
ATOM 693 C CA . PHE A 1 87 ? -0.570 -1.488 18.907 1.00 85.62 87 PHE A CA 1
ATOM 694 C C . PHE A 1 87 ? 0.790 -0.885 19.293 1.00 85.62 87 PHE A C 1
ATOM 696 O O . PHE A 1 87 ? 1.633 -0.694 18.417 1.00 85.62 87 PHE A O 1
ATOM 703 N N . LEU A 1 88 ? 1.004 -0.556 20.571 1.00 85.31 88 LEU A N 1
ATOM 704 C CA . LEU A 1 88 ? 2.256 0.038 21.066 1.00 85.31 88 LEU A CA 1
ATOM 705 C C . LEU A 1 88 ? 3.309 -1.021 21.417 1.00 85.31 88 LEU A C 1
ATOM 707 O O . LEU A 1 88 ? 4.498 -0.833 21.164 1.00 85.31 88 LEU A O 1
ATOM 711 N N . HIS A 1 89 ? 2.850 -2.127 21.986 1.00 84.19 89 HIS A N 1
ATOM 712 C CA . HIS A 1 89 ? 3.623 -3.251 22.488 1.00 84.19 89 HIS A CA 1
ATOM 713 C C . HIS A 1 89 ? 3.007 -4.541 21.939 1.00 84.19 89 HIS A C 1
ATOM 715 O O . HIS A 1 89 ? 2.318 -5.257 22.667 1.00 84.19 89 HIS A O 1
ATOM 721 N N . PRO A 1 90 ? 3.197 -4.828 20.639 1.00 82.12 90 PRO A N 1
ATOM 722 C CA . PRO A 1 90 ? 2.684 -6.059 20.064 1.00 82.12 90 PRO A CA 1
ATOM 723 C C . PRO A 1 90 ? 3.304 -7.258 20.781 1.00 82.12 90 PRO A C 1
ATOM 725 O O . PRO A 1 90 ? 4.506 -7.272 21.054 1.00 82.12 90 PRO A O 1
ATOM 728 N N . GLU A 1 91 ? 2.483 -8.269 21.061 1.00 79.94 91 GLU A N 1
ATOM 729 C CA . GLU A 1 91 ? 2.940 -9.562 21.569 1.00 79.94 91 GLU A CA 1
ATOM 730 C C . GLU A 1 91 ? 3.736 -10.269 20.462 1.00 79.94 91 GLU A C 1
ATOM 732 O O . GLU A 1 91 ? 3.205 -11.033 19.657 1.00 79.94 91 GLU A O 1
ATOM 737 N N . VAL A 1 92 ? 5.025 -9.950 20.376 1.00 78.75 92 VAL A N 1
ATOM 738 C CA . VAL A 1 92 ? 5.976 -10.601 19.478 1.00 78.75 92 VAL A CA 1
ATOM 739 C C . VAL A 1 92 ? 6.759 -11.642 20.262 1.00 78.75 92 VAL A C 1
ATOM 741 O O . VAL A 1 92 ? 7.177 -11.397 21.391 1.00 78.75 92 VAL A O 1
ATOM 744 N N . ALA A 1 93 ? 6.958 -12.816 19.666 1.00 71.31 93 ALA A N 1
ATOM 745 C CA . ALA A 1 93 ? 7.867 -13.802 20.231 1.00 71.31 93 ALA A CA 1
ATOM 746 C C . ALA A 1 93 ? 9.281 -13.207 20.307 1.00 71.31 93 ALA A C 1
ATOM 748 O O . ALA A 1 93 ? 9.734 -12.556 19.358 1.00 71.31 93 ALA A O 1
ATOM 749 N N . ASP A 1 94 ? 9.982 -13.452 21.417 1.00 70.06 94 ASP A N 1
ATOM 750 C CA . ASP A 1 94 ? 11.372 -13.034 21.561 1.00 70.06 94 ASP A CA 1
ATOM 751 C C . ASP A 1 94 ? 12.198 -13.639 20.430 1.00 70.06 94 ASP A C 1
ATOM 753 O O . ASP A 1 94 ? 12.167 -14.852 20.198 1.00 70.06 94 ASP A O 1
ATOM 757 N N . CYS A 1 95 ? 12.972 -12.797 19.742 1.00 61.31 95 CYS A N 1
ATOM 758 C CA . CYS A 1 95 ? 13.804 -13.220 18.614 1.00 61.31 95 CYS A CA 1
ATOM 759 C C . CYS A 1 95 ? 14.784 -14.345 18.992 1.00 61.31 95 CYS A C 1
ATOM 761 O O . CYS A 1 95 ? 15.208 -15.106 18.129 1.00 61.31 95 CYS A O 1
ATOM 763 N N . GLU A 1 96 ? 15.133 -14.451 20.276 1.00 69.19 96 GLU A N 1
ATOM 764 C CA . GLU A 1 96 ? 16.032 -15.468 20.829 1.00 69.19 96 GLU A CA 1
ATOM 765 C C . GLU A 1 96 ? 15.349 -16.825 21.052 1.00 69.19 96 GLU A C 1
ATOM 767 O O . GLU A 1 96 ? 16.019 -17.856 21.039 1.00 69.19 96 GLU A O 1
ATOM 772 N N . SER A 1 97 ? 14.024 -16.831 21.229 1.00 65.75 97 SER A N 1
ATOM 773 C CA . SER A 1 97 ? 13.213 -18.043 21.427 1.00 65.75 97 SER A CA 1
ATOM 774 C C . SER A 1 97 ? 12.826 -18.732 20.115 1.00 65.75 97 SER A C 1
ATOM 776 O O . SER A 1 97 ? 12.419 -19.893 20.113 1.00 65.75 97 SER A O 1
ATOM 778 N N . LEU A 1 98 ? 12.973 -18.030 18.988 1.00 66.75 98 LEU A N 1
ATOM 779 C CA . LEU A 1 98 ? 12.753 -18.580 17.659 1.00 66.75 98 LEU A CA 1
ATOM 780 C C . LEU A 1 98 ? 13.948 -19.467 17.286 1.00 66.75 98 LEU A C 1
ATOM 782 O O . LEU A 1 98 ? 15.087 -18.997 17.230 1.00 66.75 98 LEU A O 1
ATOM 786 N N . GLU A 1 99 ? 13.698 -20.753 17.016 1.00 65.88 99 GLU A N 1
ATOM 787 C CA . GLU A 1 99 ? 14.707 -21.648 16.445 1.00 65.88 99 GLU A CA 1
ATOM 788 C C . GLU A 1 99 ? 15.336 -20.971 15.221 1.00 65.88 99 GLU A C 1
ATOM 790 O O . GLU A 1 99 ? 14.651 -20.661 14.244 1.00 65.88 99 GLU A O 1
ATOM 795 N N . LYS A 1 100 ? 16.641 -20.683 15.313 1.00 63.53 100 LYS A N 1
ATOM 796 C CA . LYS A 1 100 ? 17.435 -19.982 14.297 1.00 63.53 100 LYS A CA 1
ATOM 797 C C . LYS A 1 100 ? 17.082 -20.481 12.894 1.00 63.53 100 LYS A C 1
ATOM 799 O O . LYS A 1 100 ? 17.464 -21.586 12.533 1.00 63.53 100 LYS A O 1
ATOM 804 N N . TYR A 1 101 ? 16.382 -19.634 12.141 1.00 64.94 101 TYR A N 1
ATOM 805 C CA . TYR A 1 101 ? 16.123 -19.685 10.700 1.00 64.94 101 TYR A CA 1
ATOM 806 C C . TYR A 1 101 ? 16.433 -21.033 10.027 1.00 64.94 101 TYR A C 1
ATOM 808 O O . TYR A 1 101 ? 17.539 -21.254 9.530 1.00 64.94 101 TYR A O 1
ATOM 816 N N . GLN A 1 102 ? 15.440 -21.920 9.958 1.00 67.25 102 GLN A N 1
ATOM 817 C CA . GLN A 1 102 ? 15.519 -23.094 9.092 1.00 67.25 102 GLN A CA 1
ATOM 818 C C . GLN A 1 102 ? 15.459 -22.616 7.632 1.00 6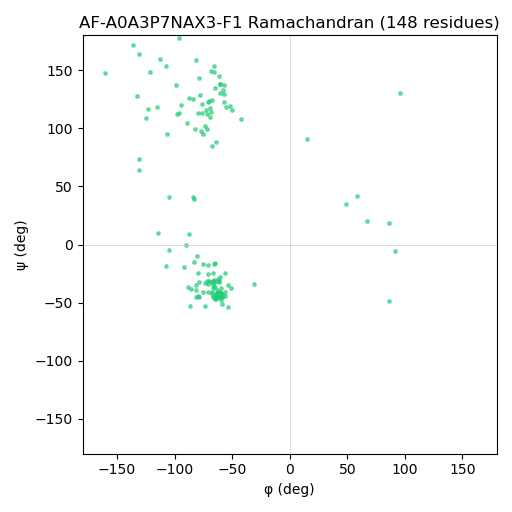7.25 102 GLN A C 1
ATOM 820 O O . GLN A 1 102 ? 14.433 -22.113 7.175 1.00 67.25 102 GLN A O 1
ATOM 825 N N . ILE A 1 103 ? 16.576 -22.709 6.902 1.00 72.06 103 ILE A N 1
ATOM 826 C CA . ILE A 1 103 ? 16.607 -22.386 5.469 1.00 72.06 103 ILE A CA 1
ATOM 827 C C . ILE A 1 103 ? 15.830 -23.487 4.735 1.00 72.06 103 ILE A C 1
ATOM 829 O O . ILE A 1 103 ? 16.204 -24.655 4.860 1.00 72.06 103 ILE A O 1
ATOM 833 N N . PRO A 1 104 ? 14.784 -23.156 3.957 1.00 82.56 104 PRO A N 1
ATOM 834 C CA . PRO A 1 104 ? 14.079 -24.151 3.158 1.00 82.56 104 PRO A CA 1
ATOM 835 C C . PRO A 1 104 ? 15.037 -24.882 2.208 1.00 82.56 104 PRO A C 1
ATOM 837 O O . PRO A 1 104 ? 15.858 -24.239 1.553 1.00 82.56 104 PRO A O 1
ATOM 840 N N . GLU A 1 105 ? 14.909 -26.207 2.084 1.00 76.88 105 GLU A N 1
ATOM 841 C CA . GLU A 1 105 ? 15.819 -27.037 1.269 1.00 76.88 105 GLU A CA 1
ATOM 842 C C . GLU A 1 105 ? 15.949 -26.545 -0.185 1.00 76.88 105 GLU A C 1
ATOM 844 O O . GLU A 1 105 ? 17.033 -26.570 -0.762 1.00 76.88 105 GLU A O 1
ATOM 849 N N . ASN A 1 106 ? 14.863 -26.015 -0.757 1.00 84.88 106 ASN A N 1
ATOM 850 C CA . ASN A 1 106 ? 14.800 -25.509 -2.132 1.00 84.88 106 ASN A CA 1
ATOM 851 C C . ASN A 1 106 ? 14.794 -23.975 -2.214 1.00 84.88 106 ASN A C 1
ATOM 853 O O . ASN A 1 106 ? 14.055 -23.391 -3.007 1.00 84.88 106 ASN A O 1
ATOM 857 N N . TRP A 1 107 ? 15.595 -23.2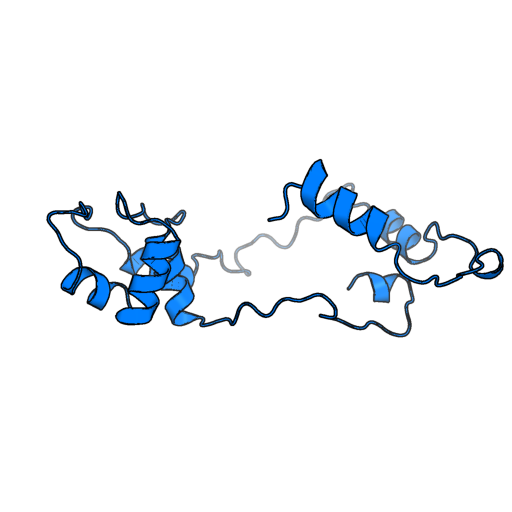93 -1.396 1.00 85.88 107 TRP A N 1
ATOM 858 C CA . TRP A 1 107 ? 15.671 -21.831 -1.423 1.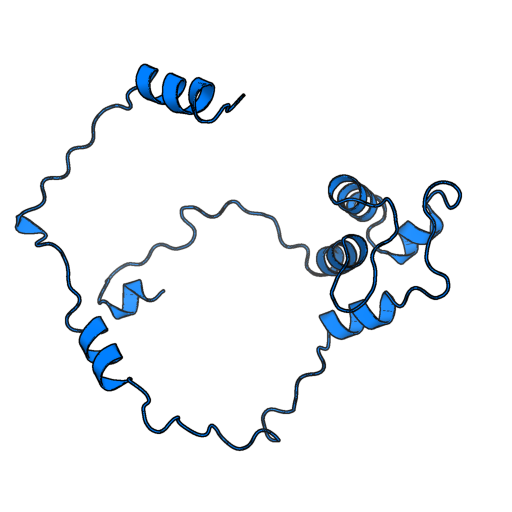00 85.88 107 TRP A CA 1
ATOM 859 C C . TRP A 1 107 ? 16.319 -21.306 -2.731 1.00 85.88 107 TRP A C 1
ATOM 861 O O . TRP A 1 107 ? 17.521 -21.500 -2.946 1.00 85.88 107 TRP A O 1
ATOM 871 N N . PRO A 1 108 ? 15.590 -20.593 -3.617 1.00 90.25 108 PRO A N 1
ATOM 872 C CA . PRO A 1 108 ? 16.031 -20.295 -4.986 1.00 90.25 108 PRO A CA 1
ATOM 873 C C . PRO A 1 108 ? 16.955 -19.064 -5.087 1.00 90.25 108 PRO A C 1
ATOM 875 O O . PRO A 1 108 ? 16.854 -18.265 -6.020 1.00 90.25 108 PRO A O 1
ATOM 878 N N . TYR A 1 109 ? 17.890 -18.886 -4.149 1.00 89.25 109 TYR A N 1
ATOM 879 C CA . TYR A 1 109 ? 18.742 -17.688 -4.111 1.00 89.25 109 TYR A CA 1
ATOM 880 C C . TYR A 1 109 ? 19.654 -17.545 -5.334 1.00 89.25 109 TYR A C 1
ATOM 882 O O . TYR A 1 109 ? 19.968 -16.426 -5.729 1.00 89.25 109 TYR A O 1
ATOM 890 N N . LYS A 1 110 ? 20.098 -18.659 -5.934 1.00 91.19 110 LYS A N 1
ATOM 891 C CA . LYS A 1 110 ? 20.973 -18.633 -7.118 1.00 91.19 110 LYS A CA 1
ATOM 892 C C . LYS A 1 110 ? 20.259 -18.002 -8.311 1.00 91.19 110 LYS A C 1
ATOM 894 O O . LYS A 1 110 ? 20.793 -17.081 -8.913 1.00 91.19 110 LYS A O 1
ATOM 899 N N . ARG A 1 111 ? 19.018 -18.431 -8.560 1.00 90.19 111 ARG A N 1
ATOM 900 C CA . ARG A 1 111 ? 18.158 -17.872 -9.609 1.00 90.19 111 ARG A CA 1
ATOM 901 C C . ARG A 1 111 ? 17.831 -16.406 -9.344 1.00 90.19 111 ARG A C 1
ATOM 903 O O . ARG A 1 111 ? 17.866 -15.599 -10.260 1.00 90.19 111 ARG A O 1
ATOM 910 N N . ALA A 1 112 ? 17.542 -16.051 -8.091 1.00 89.81 112 ALA A N 1
ATOM 911 C CA . ALA A 1 112 ? 17.294 -14.658 -7.732 1.00 89.81 112 ALA A CA 1
ATOM 912 C C . ALA A 1 112 ? 18.520 -13.769 -8.009 1.00 89.81 112 ALA A C 1
ATOM 914 O O . ALA A 1 112 ? 18.371 -12.681 -8.547 1.00 89.81 112 ALA A O 1
ATOM 915 N N . ARG A 1 113 ? 19.738 -14.236 -7.695 1.00 91.12 113 ARG A N 1
ATOM 916 C CA . ARG A 1 113 ? 20.978 -13.502 -8.008 1.00 91.12 113 ARG A CA 1
ATOM 917 C C . ARG A 1 113 ? 21.181 -13.320 -9.508 1.00 91.12 113 ARG A C 1
ATOM 919 O O . ARG A 1 113 ? 21.547 -12.232 -9.928 1.00 91.12 113 ARG A O 1
ATOM 926 N N . GLU A 1 114 ? 20.943 -14.369 -10.287 1.00 93.81 114 GLU A N 1
ATOM 927 C CA . GLU A 1 114 ? 21.041 -14.313 -11.746 1.00 93.81 114 GLU A CA 1
ATOM 928 C C . GLU A 1 114 ? 20.057 -13.298 -12.335 1.00 93.81 114 GLU A C 1
ATOM 930 O O . GLU A 1 114 ? 20.463 -12.475 -13.145 1.00 93.81 114 GLU A O 1
ATOM 935 N N . LEU A 1 115 ? 18.815 -13.267 -11.838 1.00 93.75 115 LEU A N 1
ATOM 936 C CA . LEU A 1 115 ? 17.804 -12.288 -12.247 1.00 93.75 115 LEU A CA 1
ATOM 937 C C . LEU A 1 115 ? 18.277 -10.838 -12.052 1.00 93.75 115 LEU A C 1
ATOM 939 O O . LEU A 1 115 ? 18.024 -9.997 -12.905 1.00 93.75 115 LEU A O 1
ATOM 943 N N . PHE A 1 116 ? 18.953 -10.534 -10.939 1.00 91.12 116 PHE A N 1
ATOM 944 C CA . PHE A 1 116 ? 19.438 -9.177 -10.668 1.00 91.12 116 PHE A CA 1
ATOM 945 C C . PHE A 1 116 ? 20.642 -8.778 -11.526 1.00 91.12 116 PHE A C 1
ATOM 947 O O . PHE A 1 116 ? 20.778 -7.605 -11.860 1.00 91.12 116 PHE A O 1
ATOM 954 N N . LEU A 1 117 ? 21.510 -9.733 -11.874 1.00 91.00 117 LEU A N 1
ATOM 955 C CA . LEU A 1 117 ? 22.694 -9.481 -12.702 1.00 91.00 117 LEU A CA 1
ATOM 956 C C . LEU A 1 117 ? 22.368 -9.445 -14.198 1.00 91.00 117 LEU A C 1
ATOM 958 O O . LEU A 1 117 ? 22.983 -8.688 -14.945 1.00 91.00 117 LEU A O 1
ATOM 962 N N . HIS A 1 118 ? 21.412 -10.267 -14.624 1.00 92.94 118 HIS A N 1
ATOM 963 C CA . HIS A 1 118 ? 21.018 -10.444 -16.017 1.00 92.94 118 HIS A CA 1
ATOM 964 C C . HIS A 1 118 ? 19.494 -10.340 -16.162 1.00 92.94 118 HIS A C 1
ATOM 966 O O . HIS A 1 118 ? 18.838 -11.325 -16.511 1.00 92.94 118 HIS A O 1
ATOM 972 N N . PRO A 1 119 ? 18.904 -9.167 -15.864 1.00 92.88 119 PRO A N 1
ATOM 973 C CA . PRO A 1 119 ? 17.484 -8.959 -16.081 1.00 92.88 119 PRO A CA 1
ATOM 974 C C . PRO A 1 119 ? 17.164 -8.940 -17.577 1.00 92.88 119 PRO A C 1
ATOM 976 O O . PRO A 1 119 ? 17.952 -8.478 -18.403 1.00 92.88 119 PRO A O 1
ATOM 979 N N . GLU A 1 120 ? 15.963 -9.386 -17.919 1.00 93.00 120 GLU A N 1
ATOM 980 C CA . GLU A 1 120 ? 15.411 -9.200 -19.257 1.00 93.00 120 GLU A CA 1
ATOM 981 C C . GLU A 1 120 ? 14.993 -7.731 -19.416 1.00 93.00 120 GLU A C 1
ATOM 983 O O . GLU A 1 120 ? 13.962 -7.303 -18.894 1.00 93.00 120 GLU A O 1
ATOM 988 N N . VAL A 1 121 ? 15.818 -6.943 -20.106 1.00 92.31 121 VAL A N 1
ATOM 989 C CA . VAL A 1 121 ? 15.568 -5.521 -20.379 1.00 92.31 121 VAL A CA 1
ATOM 990 C C . VAL A 1 121 ? 15.552 -5.258 -21.878 1.00 92.31 121 VAL A C 1
ATOM 992 O O . VAL A 1 121 ? 16.235 -5.930 -22.650 1.00 92.31 121 VAL A O 1
ATOM 995 N N . ALA A 1 122 ? 14.748 -4.279 -22.294 1.00 92.12 122 ALA A N 1
ATOM 996 C CA . ALA A 1 122 ? 14.773 -3.793 -23.665 1.00 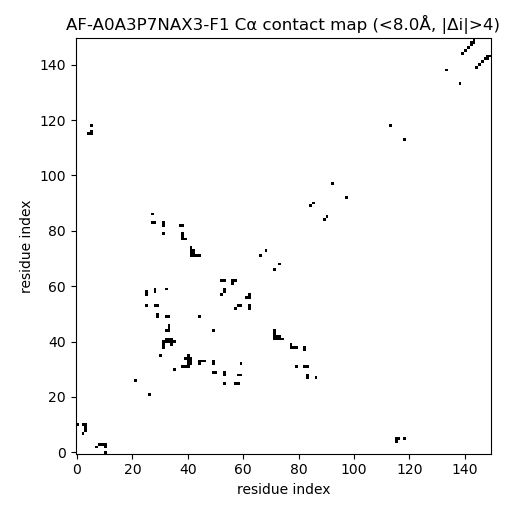92.12 122 ALA A CA 1
ATOM 997 C C . ALA A 1 122 ? 16.113 -3.109 -23.960 1.00 92.12 122 ALA A C 1
ATOM 999 O O . ALA A 1 122 ? 16.714 -2.495 -23.077 1.00 92.12 122 ALA A O 1
ATOM 1000 N N . ASP A 1 123 ? 16.554 -3.196 -25.212 1.00 92.31 123 ASP A N 1
ATOM 1001 C CA . ASP A 1 123 ? 17.751 -2.501 -25.661 1.00 92.31 123 ASP A CA 1
ATOM 1002 C C . ASP A 1 123 ? 17.504 -0.988 -25.700 1.00 92.31 123 ASP A C 1
ATOM 1004 O O . ASP A 1 123 ? 16.655 -0.505 -26.453 1.00 92.31 123 ASP A O 1
ATOM 1008 N N . CYS A 1 124 ? 18.258 -0.245 -24.892 1.00 87.88 124 CYS A N 1
ATOM 1009 C CA . CYS A 1 124 ? 18.160 1.206 -24.792 1.00 87.88 124 CYS A CA 1
ATOM 1010 C C . CYS A 1 124 ? 18.470 1.913 -26.116 1.00 87.88 124 CYS A C 1
ATOM 1012 O O . CYS A 1 124 ? 17.887 2.964 -26.374 1.00 87.88 124 CYS A O 1
ATOM 1014 N N . GLU A 1 125 ? 19.350 1.360 -26.956 1.00 92.25 125 GLU A N 1
ATOM 1015 C CA . GLU A 1 125 ? 19.714 1.985 -28.237 1.00 92.25 125 GLU A CA 1
ATOM 1016 C C . GLU A 1 125 ? 18.570 1.913 -29.257 1.00 92.25 125 GLU A C 1
ATOM 1018 O O . GLU A 1 125 ? 18.451 2.772 -30.130 1.00 92.25 125 GLU A O 1
ATOM 1023 N N . SER A 1 126 ? 17.687 0.924 -29.112 1.00 92.88 126 SER A N 1
ATOM 1024 C CA . SER A 1 126 ? 16.518 0.743 -29.977 1.00 92.88 126 SER A CA 1
ATOM 1025 C C . SER A 1 126 ? 15.324 1.641 -29.620 1.00 92.88 126 SER A C 1
ATOM 1027 O O . SER A 1 126 ? 14.349 1.694 -30.373 1.00 92.88 126 SER A O 1
ATOM 1029 N N . LEU A 1 127 ? 15.366 2.337 -28.478 1.00 92.25 127 LEU A N 1
ATOM 1030 C CA . LEU A 1 127 ? 14.233 3.093 -27.947 1.00 92.25 127 LEU A CA 1
ATOM 1031 C C . LEU A 1 127 ? 14.307 4.577 -28.327 1.00 92.25 127 LEU A C 1
ATOM 1033 O O . LEU A 1 127 ? 15.126 5.329 -27.806 1.00 92.25 127 LEU A O 1
ATOM 1037 N N . GLU A 1 128 ? 13.370 5.028 -29.162 1.00 92.25 128 GLU A N 1
ATOM 1038 C CA . GLU A 1 128 ? 13.133 6.452 -29.413 1.00 92.25 128 GLU A CA 1
ATOM 1039 C C . GLU A 1 128 ? 11.954 6.942 -28.560 1.00 92.25 128 GLU A C 1
ATOM 1041 O O . GLU A 1 128 ? 10.801 6.552 -28.758 1.00 92.25 128 GLU A O 1
ATOM 1046 N N . LEU A 1 129 ? 12.239 7.803 -27.582 1.00 93.06 129 LEU A N 1
ATOM 1047 C CA . LEU A 1 129 ? 11.214 8.406 -26.736 1.00 93.06 129 LEU A CA 1
ATOM 1048 C C . LEU A 1 129 ? 10.807 9.768 -27.313 1.00 93.06 129 LEU A C 1
ATOM 1050 O O . LEU A 1 129 ? 11.631 10.672 -27.436 1.00 93.06 129 LEU A O 1
ATOM 1054 N N . VAL A 1 130 ? 9.523 9.924 -27.648 1.00 94.94 130 VAL A N 1
ATOM 1055 C CA . VAL A 1 130 ? 8.949 11.178 -28.161 1.00 94.94 130 VAL A CA 1
ATOM 1056 C C . VAL A 1 130 ? 7.797 11.614 -27.265 1.00 94.94 130 VAL A C 1
ATOM 1058 O O . VAL A 1 130 ? 6.769 10.941 -27.175 1.00 94.94 130 VAL A O 1
ATOM 1061 N N . TRP A 1 131 ? 7.953 12.771 -26.626 1.00 96.06 131 TRP A N 1
ATOM 1062 C CA . TRP A 1 131 ? 6.918 13.387 -2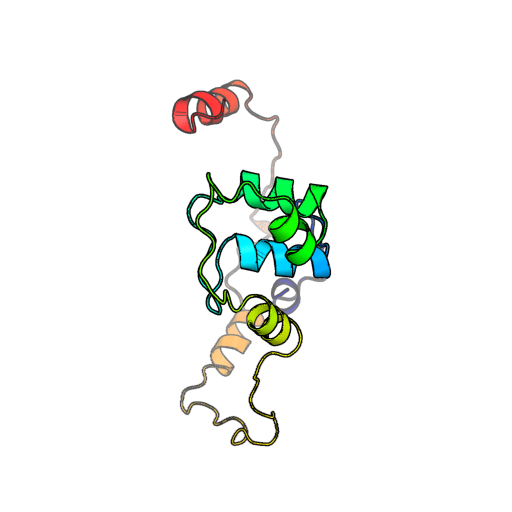5.803 1.00 96.06 131 TRP A CA 1
ATOM 1063 C C . TRP A 1 131 ? 6.032 14.258 -26.686 1.00 96.06 131 TRP A C 1
ATOM 1065 O O . TRP A 1 131 ? 6.522 15.121 -27.413 1.00 96.06 131 TRP A O 1
ATOM 1075 N N . LYS A 1 132 ? 4.723 14.017 -26.633 1.00 95.56 132 LYS A N 1
ATOM 1076 C CA . LYS A 1 132 ? 3.709 14.773 -27.373 1.00 95.56 132 LYS A CA 1
ATOM 1077 C C . LYS A 1 132 ? 2.839 15.561 -26.404 1.00 95.56 132 LYS A C 1
ATOM 1079 O O . LYS A 1 132 ? 2.766 15.230 -25.220 1.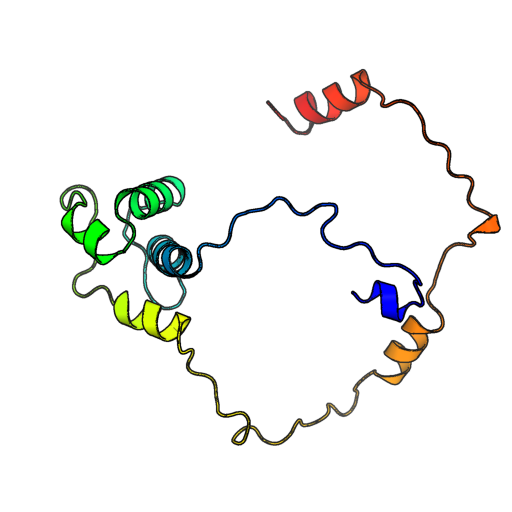00 95.56 132 LYS A O 1
ATOM 1084 N N . GLU A 1 133 ? 2.176 16.588 -26.921 1.00 96.19 133 GLU A N 1
ATOM 1085 C CA . GLU A 1 133 ? 1.154 17.300 -26.161 1.00 96.19 133 GLU A CA 1
ATOM 1086 C C . GLU A 1 133 ? 0.004 16.350 -25.783 1.00 96.19 133 GLU A C 1
ATOM 1088 O O . GLU A 1 133 ? -0.311 15.427 -26.544 1.00 96.19 133 GLU A O 1
ATOM 1093 N N . PRO A 1 134 ? -0.600 16.532 -24.596 1.00 95.50 134 PRO A N 1
ATOM 1094 C CA . PRO A 1 134 ? -1.704 15.695 -24.154 1.00 95.50 134 PRO A CA 1
ATOM 1095 C C . PRO A 1 134 ? -2.932 15.886 -25.052 1.00 95.50 134 PRO A C 1
ATOM 1097 O O . PRO A 1 134 ? -3.336 17.010 -25.341 1.00 95.50 134 PRO A O 1
ATOM 1100 N N . ASP A 1 135 ? -3.559 14.775 -25.439 1.00 96.38 135 ASP A N 1
ATOM 1101 C CA . ASP A 1 135 ? -4.834 14.772 -26.159 1.00 96.38 135 ASP A CA 1
ATOM 1102 C C . ASP A 1 135 ? -5.981 15.102 -25.193 1.00 96.38 135 ASP A C 1
ATOM 1104 O O . ASP A 1 135 ? -6.482 14.237 -24.470 1.00 96.38 135 ASP A O 1
ATOM 1108 N N . VAL A 1 136 ? -6.358 16.380 -25.145 1.00 95.12 136 VAL A N 1
ATOM 1109 C CA . VAL A 1 136 ? -7.367 16.903 -24.212 1.00 95.12 136 VAL A CA 1
ATOM 1110 C C . VAL A 1 136 ? -8.726 16.238 -24.426 1.00 95.12 136 VAL A C 1
ATOM 1112 O O . VAL A 1 136 ? -9.358 15.826 -23.451 1.00 95.12 136 VAL A O 1
ATOM 1115 N N . ASP A 1 137 ? -9.158 16.094 -25.679 1.00 94.62 137 ASP A N 1
ATOM 1116 C CA . ASP A 1 137 ? -10.462 15.515 -26.009 1.00 94.62 137 ASP A CA 1
ATOM 1117 C C . ASP A 1 137 ? -10.502 14.025 -25.644 1.00 94.62 137 ASP A C 1
ATOM 1119 O O . ASP A 1 137 ? -11.461 13.552 -25.023 1.00 94.62 137 ASP A O 1
ATOM 1123 N N . GLY A 1 138 ? -9.425 13.290 -25.945 1.00 95.00 138 GLY A N 1
ATOM 1124 C CA . GLY A 1 138 ? -9.278 11.885 -25.563 1.00 95.00 138 GLY A CA 1
ATOM 1125 C C . GLY A 1 138 ? -9.271 11.675 -24.046 1.00 95.00 138 GLY A C 1
ATOM 1126 O O . GLY A 1 138 ? -9.920 10.753 -23.541 1.00 95.00 138 GLY A O 1
ATOM 1127 N N . ILE A 1 139 ? -8.595 12.553 -23.300 1.00 94.38 139 ILE A N 1
ATOM 1128 C CA . ILE A 1 139 ? -8.554 12.494 -21.833 1.00 94.38 139 ILE A CA 1
ATOM 1129 C C . ILE A 1 139 ? -9.935 12.778 -21.235 1.00 94.38 139 ILE A C 1
ATOM 1131 O O . ILE A 1 139 ? -10.368 12.034 -20.353 1.00 94.38 139 ILE A O 1
ATOM 1135 N N . LEU A 1 140 ? -10.647 13.807 -21.710 1.00 92.19 140 LEU A N 1
ATOM 1136 C CA . LEU A 1 140 ? -11.994 14.138 -21.226 1.00 92.19 140 LEU A CA 1
ATOM 1137 C C . LEU A 1 140 ? -12.964 12.981 -21.452 1.00 92.19 140 LEU A C 1
ATOM 1139 O O . LEU A 1 140 ? -13.682 12.591 -20.529 1.00 92.19 140 LEU A O 1
ATOM 1143 N N . LYS A 1 141 ? -12.929 12.384 -22.644 1.00 94.19 141 LYS A N 1
ATOM 1144 C CA . LYS A 1 141 ? -13.734 11.209 -22.967 1.00 94.19 141 LYS A CA 1
ATOM 1145 C C . LYS A 1 141 ? -13.434 10.044 -22.019 1.00 94.19 141 LYS A C 1
ATOM 1147 O O . LYS A 1 141 ? -14.341 9.492 -21.397 1.00 94.19 141 LYS A O 1
ATOM 1152 N N . PHE A 1 142 ? -12.158 9.697 -21.853 1.00 95.62 142 PHE A N 1
ATOM 1153 C CA . PHE A 1 142 ? -11.747 8.583 -20.998 1.00 95.62 142 PHE A CA 1
ATOM 1154 C C . PHE A 1 142 ? -12.112 8.812 -19.525 1.00 95.62 142 PHE A C 1
ATOM 1156 O O . PHE A 1 142 ? -12.641 7.920 -18.859 1.00 95.62 142 PHE A O 1
ATOM 1163 N N . MET A 1 143 ? -11.854 10.008 -18.994 1.00 93.31 143 MET A N 1
ATOM 1164 C CA . MET A 1 143 ? -12.112 10.301 -17.586 1.00 93.31 143 MET A CA 1
ATOM 1165 C C . MET A 1 143 ? -13.609 10.449 -17.303 1.00 93.31 143 MET A C 1
ATOM 1167 O O . MET A 1 143 ? -14.127 9.759 -16.424 1.00 93.31 143 MET A O 1
ATOM 1171 N N . CYS A 1 144 ? -14.318 11.304 -18.037 1.00 90.94 144 CYS A N 1
ATOM 1172 C CA . CYS A 1 144 ? -15.702 11.648 -17.717 1.00 90.94 144 CYS A CA 1
ATOM 1173 C C . CYS A 1 144 ? -16.719 10.616 -18.216 1.00 90.94 144 CYS A C 1
ATOM 1175 O O . CYS A 1 144 ? -17.662 10.320 -17.485 1.00 90.94 144 CYS A O 1
ATOM 1177 N N . GLU A 1 145 ? -16.539 10.038 -19.408 1.00 88.69 145 GLU A N 1
ATOM 1178 C CA . GLU A 1 145 ? -17.512 9.084 -19.963 1.00 88.69 145 GLU A CA 1
ATOM 1179 C C . GLU A 1 145 ? -17.238 7.653 -19.488 1.00 88.69 145 GLU A C 1
ATOM 1181 O O . GLU A 1 145 ? -18.123 6.995 -18.943 1.00 88.69 145 GLU A O 1
ATOM 1186 N N . GLU A 1 146 ? -16.008 7.158 -19.657 1.00 92.12 146 GLU A N 1
ATOM 1187 C CA . GLU A 1 146 ? -15.700 5.750 -19.362 1.00 92.12 146 GLU A CA 1
ATOM 1188 C C . GLU A 1 146 ? -15.466 5.502 -17.872 1.00 92.12 146 GLU A C 1
ATOM 1190 O O . GLU A 1 146 ? -15.966 4.529 -17.297 1.00 92.12 146 GLU A O 1
ATOM 1195 N N . LYS A 1 147 ? -14.680 6.370 -17.226 1.00 91.50 147 LYS A N 1
ATOM 1196 C CA . LYS A 1 147 ? -14.345 6.239 -15.802 1.00 91.50 147 LYS A CA 1
ATOM 1197 C C . LYS A 1 147 ? -15.327 6.955 -14.880 1.00 91.50 147 LYS A C 1
ATOM 1199 O O . LYS A 1 147 ? -15.173 6.837 -13.665 1.00 91.50 147 LYS A O 1
ATOM 1204 N N . ASN A 1 148 ? -16.352 7.619 -15.429 1.00 88.81 148 ASN A N 1
ATOM 1205 C CA . ASN A 1 148 ? -17.366 8.371 -14.680 1.00 88.81 148 ASN A CA 1
ATOM 1206 C C . ASN A 1 148 ? -16.751 9.325 -13.643 1.00 88.81 148 ASN A C 1
ATOM 1208 O O . ASN A 1 148 ? -17.288 9.515 -12.546 1.00 88.81 148 ASN A O 1
ATOM 1212 N N . PHE A 1 149 ? -15.594 9.893 -13.980 1.00 79.31 149 PHE A N 1
ATOM 1213 C CA . PHE A 1 149 ? -14.937 10.898 -13.167 1.00 79.31 149 PHE A CA 1
ATOM 1214 C C . PHE A 1 149 ? -15.741 12.195 -13.298 1.00 79.31 149 PHE A C 1
ATOM 1216 O O . PHE A 1 149 ? -15.898 12.726 -14.397 1.00 79.31 149 PHE A O 1
ATOM 1223 N N . LYS A 1 150 ? -16.322 12.634 -12.179 1.00 69.38 150 LYS A N 1
ATOM 1224 C CA . LYS A 1 150 ? -17.176 13.824 -12.090 1.00 69.38 150 LYS A CA 1
ATOM 1225 C C . LYS A 1 150 ? -16.370 15.074 -11.790 1.00 69.38 150 LYS A C 1
ATOM 1227 O O . LYS A 1 150 ? -15.412 14.959 -10.992 1.00 69.38 150 LYS A O 1
#